Protein AF-A0AA39F296-F1 (afdb_monomer_lite)

Radius of gyration: 14.83 Å; chains: 1; bounding box: 34×23×43 Å

InterPro domains:
  IPR028082 Periplasmic binding protein-like I [SSF53822] (21-90)

Sequence (104 aa):
MFVILSACTCGGRTTECNNKKIKLSLLTNIHDDPLCGTISNKGIIIYEAAKLIADAHNMKSDDSMKIDIFVMDTCGSIAGTIKAAIKALVSTGLNCIHAPYHLG

Structure (mmCIF, N/CA/C/O backbone):
data_AF-A0AA39F296-F1
#
_entry.id   AF-A0AA39F296-F1
#
loop_
_atom_site.group_PDB
_atom_site.id
_atom_site.type_symbol
_atom_site.label_atom_id
_atom_site.label_alt_id
_atom_site.label_comp_id
_atom_site.label_asym_id
_atom_site.label_entity_id
_atom_site.label_seq_id
_atom_site.pdbx_PDB_ins_code
_atom_site.Cartn_x
_atom_site.Cartn_y
_atom_site.Cartn_z
_atom_site.occupancy
_atom_site.B_iso_or_equiv
_atom_site.auth_seq_id
_atom_site.auth_comp_id
_atom_site.auth_asym_id
_atom_site.auth_atom_id
_atom_site.pdbx_PDB_model_num
ATOM 1 N N . MET A 1 1 ? -10.013 -5.526 4.078 1.00 52.50 1 MET A N 1
ATOM 2 C CA . MET A 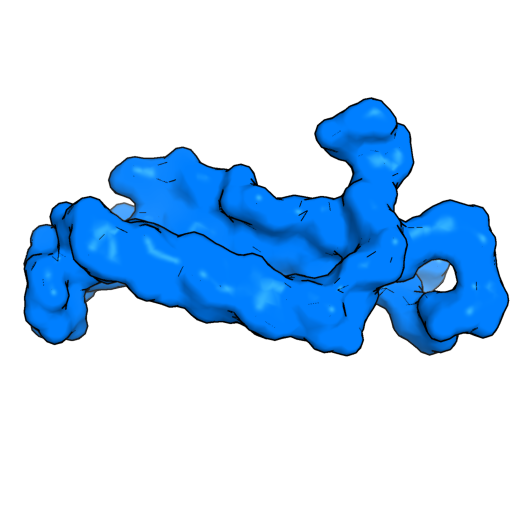1 1 ? -10.366 -5.558 2.639 1.00 52.50 1 MET A CA 1
ATOM 3 C C . MET A 1 1 ? -9.086 -5.306 1.845 1.00 52.50 1 MET A C 1
ATOM 5 O O . MET A 1 1 ? -8.262 -4.559 2.350 1.00 52.50 1 MET A O 1
ATOM 9 N N . PHE A 1 2 ? -8.869 -5.955 0.697 1.00 47.81 2 PHE A N 1
ATOM 10 C CA . PHE A 1 2 ? -7.677 -5.765 -0.152 1.00 47.81 2 PHE A CA 1
ATOM 11 C C . PHE A 1 2 ? -8.149 -5.379 -1.551 1.00 47.81 2 PHE A C 1
ATOM 13 O O . PHE A 1 2 ? -8.975 -6.095 -2.118 1.00 47.81 2 PHE A O 1
ATOM 20 N N . VAL A 1 3 ? -7.674 -4.248 -2.078 1.00 60.97 3 VAL A N 1
ATOM 21 C CA . VAL A 1 3 ? -8.070 -3.749 -3.402 1.00 60.97 3 VAL A CA 1
ATOM 22 C C . VAL A 1 3 ? -6.860 -3.111 -4.083 1.00 60.97 3 VAL A C 1
ATOM 24 O O . VAL A 1 3 ? -6.211 -2.230 -3.518 1.00 60.97 3 VAL A O 1
ATOM 27 N N . ILE A 1 4 ? -6.572 -3.538 -5.313 1.00 55.66 4 ILE A N 1
ATOM 28 C CA . ILE A 1 4 ? -5.643 -2.847 -6.213 1.00 55.66 4 ILE A CA 1
ATOM 29 C C . ILE A 1 4 ? -6.496 -1.908 -7.064 1.00 55.66 4 ILE A C 1
ATOM 31 O O . ILE A 1 4 ? -7.308 -2.366 -7.863 1.00 55.66 4 ILE A O 1
ATOM 35 N N . LEU A 1 5 ? -6.365 -0.601 -6.839 1.00 54.03 5 LEU A N 1
ATOM 36 C CA . LEU A 1 5 ? -7.224 0.409 -7.473 1.00 54.03 5 LEU A CA 1
ATOM 37 C C . LEU A 1 5 ? -6.653 0.961 -8.774 1.00 54.03 5 LEU A C 1
ATOM 39 O O . LEU A 1 5 ? -7.407 1.412 -9.630 1.00 54.03 5 LEU A O 1
ATOM 43 N N . SER A 1 6 ? -5.333 0.926 -8.935 1.00 53.00 6 SER A N 1
ATOM 44 C CA . SER A 1 6 ? -4.691 1.343 -10.171 1.00 53.00 6 SER A CA 1
ATOM 45 C C . SER A 1 6 ? -3.355 0.636 -10.356 1.00 53.00 6 SER A C 1
ATOM 47 O O . SER A 1 6 ? -2.501 0.587 -9.465 1.00 53.00 6 SER A O 1
ATOM 49 N N . ALA A 1 7 ? -3.185 0.091 -11.553 1.00 51.84 7 ALA A N 1
ATOM 50 C CA . ALA A 1 7 ? -1.895 -0.270 -12.100 1.00 51.84 7 ALA A CA 1
ATOM 51 C C . ALA A 1 7 ? -1.641 0.688 -13.256 1.00 51.84 7 ALA A C 1
ATOM 53 O O . ALA A 1 7 ? -2.505 0.857 -14.115 1.00 51.84 7 ALA A O 1
ATOM 54 N N . CYS A 1 8 ? -0.484 1.337 -13.264 1.00 55.06 8 CYS A N 1
ATOM 55 C CA . CYS A 1 8 ? -0.118 2.254 -14.328 1.00 55.06 8 CYS A CA 1
ATOM 56 C C . CYS A 1 8 ? 1.181 1.833 -14.989 1.00 55.06 8 CYS A C 1
ATOM 58 O O . CYS A 1 8 ? 2.174 1.550 -14.311 1.00 55.06 8 CYS A O 1
ATOM 60 N N . THR A 1 9 ? 1.198 1.911 -16.317 1.00 51.62 9 THR A N 1
ATOM 61 C CA . THR A 1 9 ? 2.434 1.880 -17.094 1.00 51.62 9 THR A CA 1
ATOM 62 C C . THR A 1 9 ? 2.582 3.178 -17.856 1.00 51.62 9 THR A C 1
ATOM 64 O O . THR A 1 9 ? 1.626 3.729 -18.393 1.00 51.62 9 THR A O 1
ATOM 67 N N . CYS A 1 10 ? 3.811 3.633 -17.983 1.00 47.06 10 CYS A N 1
ATOM 68 C CA . CYS A 1 10 ? 4.150 4.595 -19.008 1.00 47.06 10 CYS A CA 1
ATOM 69 C C . CYS A 1 10 ? 4.030 3.832 -20.352 1.00 47.06 10 CYS A C 1
ATOM 71 O O . CYS A 1 10 ? 4.700 2.815 -20.519 1.00 47.06 10 CYS A O 1
ATOM 73 N N . GLY A 1 11 ? 3.035 4.178 -21.183 1.00 42.09 11 GLY A N 1
ATOM 74 C CA . GLY A 1 11 ? 2.504 3.337 -22.273 1.00 42.09 11 GLY A CA 1
ATOM 75 C C . GLY A 1 11 ? 3.548 2.781 -23.254 1.00 42.09 11 GLY A C 1
ATOM 76 O O . GLY A 1 11 ? 4.673 3.260 -23.319 1.00 42.09 11 GLY A O 1
ATOM 77 N N . GLY A 1 12 ? 3.168 1.780 -24.058 1.00 42.25 12 GLY A N 1
ATOM 78 C CA . GLY A 1 12 ? 4.066 0.974 -24.912 1.00 42.25 12 GLY A CA 1
ATOM 79 C C . GLY A 1 12 ? 4.895 1.697 -25.993 1.00 42.25 12 GLY A C 1
ATOM 80 O O . GLY A 1 12 ? 5.557 1.029 -26.782 1.00 42.25 12 GLY A O 1
ATOM 81 N N . ARG A 1 13 ? 4.900 3.036 -26.051 1.00 42.91 13 ARG A N 1
ATOM 82 C CA . ARG A 1 13 ? 5.820 3.830 -26.880 1.00 42.91 13 ARG A CA 1
ATOM 83 C C . ARG A 1 13 ? 7.026 4.259 -26.041 1.00 42.91 13 ARG A C 1
ATOM 85 O O . ARG A 1 13 ? 7.005 5.241 -25.307 1.00 42.91 13 ARG A O 1
ATOM 92 N N . THR A 1 14 ? 8.083 3.471 -26.168 1.00 48.44 14 THR A N 1
ATOM 93 C CA . THR A 1 14 ? 9.292 3.396 -25.334 1.00 48.44 14 THR A CA 1
ATOM 94 C C . THR A 1 14 ? 10.282 4.569 -25.442 1.00 48.44 14 THR A C 1
ATOM 96 O O . THR A 1 14 ? 11.473 4.367 -25.228 1.00 48.44 14 THR A O 1
ATOM 99 N N . THR A 1 15 ? 9.845 5.793 -25.751 1.00 46.88 15 THR A N 1
ATOM 100 C CA . THR A 1 15 ? 10.746 6.965 -25.860 1.00 46.88 15 THR A CA 1
ATOM 101 C C . THR A 1 15 ? 10.408 8.129 -24.931 1.00 46.88 15 THR A C 1
ATOM 103 O O . THR A 1 15 ? 11.313 8.874 -24.572 1.00 46.88 15 THR A O 1
ATOM 106 N N . GLU A 1 16 ? 9.167 8.267 -24.455 1.00 46.22 16 GLU A N 1
ATOM 107 C CA . GLU A 1 16 ? 8.804 9.327 -23.486 1.00 46.22 16 GLU A CA 1
ATOM 108 C C . GLU A 1 16 ? 8.939 8.880 -22.022 1.00 46.22 16 GLU A C 1
ATOM 110 O O . GLU A 1 16 ? 8.888 9.676 -21.087 1.00 46.22 16 GLU A O 1
ATOM 115 N N . CYS A 1 17 ? 9.179 7.588 -21.814 1.00 50.81 17 CYS A N 1
ATOM 116 C CA . CYS A 1 17 ? 9.279 6.960 -20.509 1.00 50.81 17 CYS A CA 1
ATOM 117 C C . CYS A 1 17 ? 10.733 6.594 -20.235 1.00 50.81 17 CYS A C 1
ATOM 119 O O . CYS A 1 17 ? 11.121 5.431 -20.304 1.00 50.81 17 CYS A O 1
ATOM 121 N N . ASN A 1 18 ? 11.541 7.595 -19.888 1.00 46.19 18 ASN A N 1
ATOM 122 C CA . ASN A 1 18 ? 12.967 7.434 -19.574 1.00 46.19 18 ASN A CA 1
ATOM 123 C C . ASN A 1 18 ? 13.228 6.556 -18.318 1.00 46.19 18 ASN A C 1
ATOM 125 O O . ASN A 1 18 ? 14.359 6.388 -17.881 1.00 46.19 18 ASN A O 1
ATOM 129 N N . ASN A 1 19 ? 12.172 5.995 -17.714 1.00 54.09 19 ASN A N 1
ATOM 130 C CA . ASN A 1 19 ? 12.210 5.092 -16.574 1.00 54.09 19 ASN A CA 1
ATOM 131 C C . ASN A 1 19 ? 11.251 3.917 -16.816 1.00 54.09 19 ASN A C 1
ATOM 133 O O . ASN A 1 19 ? 10.034 4.081 -16.740 1.00 54.09 19 ASN A O 1
ATOM 137 N N . LYS A 1 20 ? 11.802 2.719 -17.050 1.00 62.41 20 LYS A N 1
ATOM 138 C CA . LYS A 1 20 ? 11.095 1.426 -17.116 1.00 62.41 20 LYS A CA 1
ATOM 139 C C . LYS A 1 20 ? 10.485 1.057 -15.744 1.00 62.41 20 LYS A C 1
ATOM 141 O O . LYS A 1 20 ? 10.897 0.074 -15.141 1.00 62.41 20 LYS A O 1
ATOM 146 N N . LYS A 1 21 ? 9.577 1.866 -15.186 1.00 68.75 21 LYS A N 1
ATOM 147 C CA . LYS A 1 21 ? 8.996 1.681 -13.843 1.00 68.75 21 LYS A CA 1
ATOM 148 C C . LYS A 1 21 ? 7.469 1.574 -13.914 1.00 68.75 21 LYS A C 1
ATOM 150 O O . LYS A 1 21 ? 6.805 2.496 -14.378 1.00 68.75 21 LYS A O 1
ATOM 155 N N . ILE A 1 22 ? 6.924 0.460 -13.440 1.00 73.31 22 ILE A N 1
ATOM 156 C CA . ILE A 1 22 ? 5.499 0.230 -13.186 1.00 73.31 22 ILE A CA 1
ATOM 157 C C . ILE A 1 22 ? 5.195 0.757 -11.790 1.00 73.31 22 ILE A C 1
ATOM 159 O O . ILE A 1 22 ? 5.857 0.360 -10.835 1.00 73.31 22 ILE A O 1
ATOM 163 N N . LYS A 1 23 ? 4.184 1.616 -11.661 1.00 74.44 23 LYS A N 1
ATOM 164 C CA . LYS A 1 23 ? 3.692 2.064 -10.355 1.00 74.44 23 LYS A CA 1
ATOM 165 C C . LYS A 1 23 ? 2.397 1.327 -10.026 1.00 74.44 23 LYS A C 1
ATOM 167 O O . LYS A 1 23 ? 1.437 1.395 -10.797 1.00 74.44 23 LYS A O 1
ATOM 172 N N . LEU A 1 24 ? 2.375 0.636 -8.891 1.00 76.31 24 LEU A N 1
ATOM 173 C CA . LEU A 1 24 ? 1.207 -0.063 -8.358 1.00 76.31 24 LEU A CA 1
ATOM 174 C C . LEU A 1 24 ? 0.743 0.642 -7.087 1.00 76.31 24 LEU A C 1
ATOM 176 O O . LEU A 1 24 ? 1.544 0.866 -6.183 1.00 76.31 24 LEU A O 1
ATOM 180 N N . SER A 1 25 ? -0.543 0.975 -7.000 1.00 81.25 25 SER A N 1
ATOM 181 C CA . SER A 1 25 ? -1.130 1.488 -5.758 1.00 81.25 25 SER A CA 1
ATOM 182 C C . SER A 1 25 ? -1.913 0.384 -5.056 1.00 81.25 25 SER A C 1
ATOM 184 O O . SER A 1 25 ? -2.913 -0.112 -5.579 1.00 81.25 25 SER A O 1
ATOM 186 N N . LEU A 1 26 ? -1.456 0.009 -3.865 1.00 83.88 26 LEU A N 1
ATOM 187 C CA . LEU A 1 26 ? -2.056 -1.024 -3.032 1.00 83.88 26 LEU A CA 1
ATOM 188 C C . LEU A 1 26 ? -2.810 -0.388 -1.863 1.00 83.88 26 LEU A C 1
ATOM 190 O O . LEU A 1 26 ? -2.216 0.337 -1.072 1.00 83.88 26 LEU A O 1
ATOM 194 N N . LEU A 1 27 ? -4.095 -0.701 -1.708 1.00 87.50 27 LEU A N 1
ATOM 195 C CA . LEU A 1 27 ? -4.859 -0.320 -0.524 1.00 87.50 27 LEU A CA 1
ATOM 196 C C . LEU A 1 27 ? -4.959 -1.495 0.449 1.00 87.50 27 LEU A C 1
ATOM 198 O O . LEU A 1 27 ? -5.381 -2.593 0.073 1.00 87.50 27 LEU A O 1
ATOM 202 N N . THR A 1 28 ? -4.604 -1.250 1.708 1.00 89.62 28 THR A N 1
ATOM 203 C CA . THR A 1 28 ? -4.702 -2.230 2.796 1.00 89.62 28 THR A CA 1
ATOM 204 C C . THR A 1 28 ? -5.067 -1.542 4.111 1.00 89.62 28 THR A C 1
ATOM 206 O O . THR A 1 28 ? -4.751 -0.373 4.309 1.00 89.62 28 THR A O 1
ATOM 209 N N . ASN A 1 29 ? -5.710 -2.267 5.028 1.00 89.31 29 ASN A N 1
ATOM 210 C CA . ASN A 1 29 ? -5.939 -1.785 6.393 1.00 89.31 29 ASN A CA 1
ATOM 211 C C . ASN A 1 29 ? -4.644 -1.961 7.185 1.00 89.31 29 ASN A C 1
ATOM 213 O O . ASN A 1 29 ? -4.444 -3.034 7.742 1.00 89.31 29 ASN A O 1
ATOM 217 N N . ILE A 1 30 ? -3.769 -0.956 7.232 1.00 90.62 30 ILE A N 1
ATOM 218 C CA . ILE A 1 30 ? -2.637 -0.957 8.173 1.00 90.62 30 ILE A CA 1
ATOM 219 C C . ILE A 1 30 ? -3.159 -0.710 9.586 1.00 90.62 30 ILE A C 1
ATOM 221 O O . ILE A 1 30 ? -2.629 -1.294 10.525 1.00 90.62 30 ILE A O 1
ATOM 225 N N . HIS A 1 31 ? -4.231 0.074 9.719 1.00 92.75 31 HIS A N 1
ATOM 226 C CA . HIS A 1 31 ? -4.958 0.247 10.971 1.00 92.75 31 HIS A CA 1
ATOM 227 C C . HIS A 1 31 ? -6.389 -0.306 10.885 1.00 92.75 31 HIS A C 1
ATOM 229 O O . HIS A 1 31 ? -7.013 -0.281 9.818 1.00 92.75 31 HIS A O 1
ATOM 235 N N . ASP A 1 32 ? -6.902 -0.802 12.013 1.00 87.69 32 ASP A N 1
ATOM 236 C CA . ASP A 1 32 ? -8.224 -1.441 12.122 1.00 87.69 32 ASP A CA 1
ATOM 237 C C . ASP A 1 32 ? -9.321 -0.508 12.675 1.00 87.69 32 ASP A C 1
ATOM 239 O O . ASP A 1 32 ? -10.474 -0.921 12.805 1.00 87.69 32 ASP A O 1
ATOM 243 N N . ASP A 1 33 ? -9.011 0.767 12.929 1.00 85.50 33 ASP A N 1
ATOM 244 C CA . ASP A 1 33 ? -9.966 1.772 13.402 1.00 85.50 33 ASP A CA 1
ATOM 245 C C . ASP A 1 33 ? -10.035 3.021 12.498 1.00 85.50 33 ASP A C 1
ATOM 247 O O . ASP A 1 33 ? -9.034 3.401 11.885 1.00 85.50 33 ASP A O 1
ATOM 251 N N . PRO A 1 34 ? -11.180 3.735 12.471 1.00 83.00 34 PRO A N 1
ATOM 252 C CA . PRO A 1 34 ? -11.382 4.913 11.621 1.00 83.00 34 PRO A CA 1
ATOM 253 C C . PRO A 1 34 ? -10.470 6.111 11.923 1.00 83.00 34 PRO A C 1
ATOM 255 O O . PRO A 1 34 ? -10.395 7.026 11.102 1.00 83.00 34 PRO A O 1
ATOM 258 N N . LEU A 1 35 ? -9.820 6.138 13.091 1.00 86.38 35 LEU A N 1
ATOM 259 C CA . LEU A 1 35 ? -8.875 7.182 13.495 1.00 86.38 35 LEU A CA 1
ATOM 260 C C . LEU A 1 35 ? -7.417 6.787 13.206 1.00 86.38 35 LEU A C 1
ATOM 262 O O . LEU A 1 35 ? -6.516 7.586 13.460 1.00 86.38 35 LEU A O 1
ATOM 266 N N . CYS A 1 36 ? -7.191 5.600 12.635 1.00 85.88 36 CYS A N 1
ATOM 267 C CA . CYS A 1 36 ? -5.880 5.039 12.331 1.00 85.88 36 CYS A CA 1
ATOM 268 C C . CYS A 1 36 ? -4.955 4.921 13.566 1.00 85.88 36 CYS A C 1
ATOM 270 O O . CYS A 1 36 ? -3.761 5.194 13.468 1.00 85.88 36 CYS A O 1
ATOM 272 N N . GLY A 1 37 ? -5.488 4.581 14.744 1.00 88.00 37 GLY A N 1
ATOM 273 C CA . GLY A 1 37 ? -4.719 4.483 15.995 1.00 88.00 37 GLY A CA 1
ATOM 274 C C . GLY A 1 37 ? -4.270 3.067 16.382 1.00 88.00 37 GLY A C 1
ATOM 275 O O . GLY A 1 37 ? -3.289 2.895 17.101 1.00 88.00 37 GLY A O 1
ATOM 276 N N . THR A 1 38 ? -4.978 2.044 15.917 1.00 91.19 38 THR A N 1
ATOM 277 C CA . THR A 1 38 ? -4.796 0.630 16.252 1.00 91.19 38 THR A CA 1
ATOM 278 C C . THR A 1 38 ? -4.232 -0.115 15.059 1.00 91.19 38 THR A C 1
ATOM 280 O O . THR A 1 38 ? -4.851 -0.211 14.004 1.00 91.19 38 THR A O 1
ATOM 283 N N . ILE A 1 39 ? -3.020 -0.627 15.222 1.00 91.56 39 ILE A N 1
ATOM 284 C CA . ILE A 1 39 ? -2.296 -1.310 14.157 1.00 91.56 39 ILE A CA 1
ATOM 285 C C . ILE A 1 39 ? -2.901 -2.695 13.895 1.00 91.56 39 ILE A C 1
ATOM 287 O O . ILE A 1 39 ? -3.117 -3.484 14.815 1.00 91.56 39 ILE A O 1
ATOM 291 N N . SER A 1 40 ? -3.085 -3.015 12.616 1.00 90.62 40 SER A N 1
ATOM 292 C CA . SER A 1 40 ? -3.480 -4.328 12.126 1.00 90.62 40 SER A CA 1
ATOM 293 C C . SER A 1 40 ? -2.256 -5.169 11.776 1.00 90.62 40 SER A C 1
ATOM 295 O O . SER A 1 40 ? -1.555 -4.906 10.793 1.00 90.62 40 SER A O 1
ATOM 297 N N . ASN A 1 41 ? -2.033 -6.261 12.513 1.00 91.81 41 ASN A N 1
ATOM 298 C CA . ASN A 1 41 ? -0.962 -7.217 12.200 1.00 91.81 41 ASN A CA 1
ATOM 299 C C . ASN A 1 41 ? -1.098 -7.778 10.777 1.00 91.81 41 ASN A C 1
ATOM 301 O O . ASN A 1 41 ? -0.114 -7.929 10.057 1.00 91.81 41 ASN A O 1
ATOM 305 N N . LYS A 1 42 ? -2.334 -8.046 10.341 1.00 89.38 42 LYS A N 1
ATOM 306 C CA . LYS A 1 42 ? -2.614 -8.536 8.988 1.00 89.38 42 LYS A CA 1
ATOM 307 C C . LYS A 1 42 ? -2.280 -7.480 7.933 1.00 89.38 42 LYS A C 1
ATOM 309 O O . LYS A 1 42 ? -1.701 -7.814 6.902 1.00 89.38 42 LYS A O 1
ATOM 314 N N . GLY A 1 43 ? -2.632 -6.226 8.201 1.00 87.19 43 GLY A N 1
ATOM 315 C CA . GLY A 1 43 ? -2.301 -5.079 7.363 1.00 87.19 43 GLY A CA 1
ATOM 316 C C . GLY A 1 43 ? -0.816 -4.915 7.116 1.00 87.19 43 GLY A C 1
ATOM 317 O O . GLY A 1 43 ? -0.386 -4.815 5.967 1.00 87.19 43 GLY A O 1
ATOM 318 N N . ILE A 1 44 ? -0.045 -4.943 8.204 1.00 91.12 44 ILE A N 1
ATOM 319 C CA . ILE A 1 44 ? 1.415 -4.840 8.166 1.00 91.12 44 ILE A CA 1
ATOM 320 C C . ILE A 1 44 ? 2.022 -6.004 7.393 1.00 91.12 44 ILE A C 1
ATOM 322 O O . ILE A 1 44 ? 2.862 -5.776 6.530 1.00 91.12 44 ILE A O 1
ATOM 326 N N . ILE A 1 45 ? 1.578 -7.240 7.637 1.00 93.25 45 ILE A N 1
ATOM 327 C CA . ILE A 1 45 ? 2.098 -8.402 6.902 1.00 93.25 45 ILE A CA 1
ATOM 328 C C . ILE A 1 45 ? 1.875 -8.235 5.395 1.00 93.25 45 ILE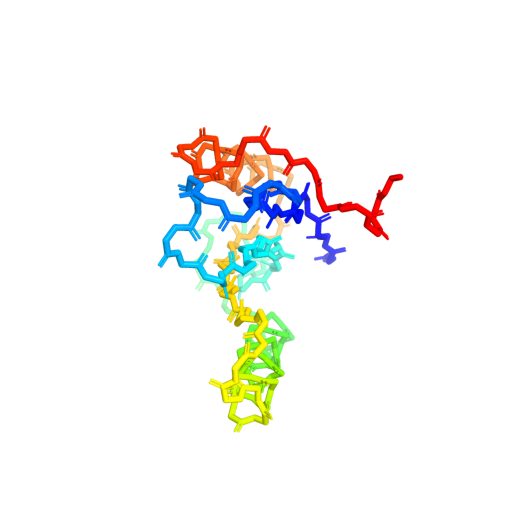 A C 1
ATOM 330 O O . ILE A 1 45 ? 2.772 -8.525 4.611 1.00 93.25 45 ILE A O 1
ATOM 334 N N . ILE A 1 46 ? 0.708 -7.736 4.976 1.00 90.31 46 ILE A N 1
ATOM 335 C CA . ILE A 1 46 ? 0.418 -7.472 3.559 1.00 90.31 46 ILE A CA 1
ATOM 336 C C . ILE A 1 46 ? 1.316 -6.355 3.009 1.00 90.31 46 ILE A C 1
ATOM 338 O O . ILE A 1 46 ? 1.823 -6.483 1.896 1.00 90.31 46 ILE A O 1
ATOM 342 N N . TYR A 1 47 ? 1.520 -5.279 3.774 1.00 90.00 47 TYR A N 1
ATOM 343 C CA . TYR A 1 47 ? 2.422 -4.183 3.414 1.00 90.00 47 TYR A CA 1
ATOM 344 C C . TYR A 1 47 ? 3.859 -4.683 3.189 1.00 90.00 47 TYR A C 1
ATOM 346 O O . TYR A 1 47 ? 4.438 -4.436 2.129 1.00 90.00 47 TYR A O 1
ATOM 354 N N . GLU A 1 48 ? 4.399 -5.449 4.137 1.00 92.62 48 GLU A N 1
ATOM 355 C CA . GLU A 1 48 ? 5.755 -5.999 4.053 1.00 92.62 48 GLU A CA 1
ATOM 356 C C . GLU A 1 48 ? 5.879 -7.040 2.933 1.00 92.62 48 GLU A C 1
ATOM 358 O O . GLU A 1 48 ? 6.836 -7.014 2.160 1.00 92.62 48 GLU A O 1
ATOM 363 N N . ALA A 1 49 ? 4.887 -7.922 2.777 1.00 92.12 49 ALA A N 1
ATOM 364 C CA . ALA A 1 49 ? 4.879 -8.921 1.712 1.00 92.12 49 ALA A CA 1
ATOM 365 C C . ALA A 1 49 ? 4.856 -8.274 0.320 1.00 92.12 49 ALA A C 1
ATOM 367 O O . ALA A 1 49 ? 5.573 -8.718 -0.576 1.00 92.12 49 ALA A O 1
ATOM 368 N N . ALA A 1 50 ? 4.072 -7.209 0.131 1.00 88.38 50 ALA A N 1
ATOM 369 C CA . ALA A 1 50 ? 4.041 -6.479 -1.132 1.00 88.38 50 ALA A CA 1
ATOM 370 C C . ALA A 1 50 ? 5.418 -5.886 -1.462 1.00 88.38 50 ALA A C 1
ATOM 372 O O . ALA A 1 50 ? 5.905 -6.046 -2.583 1.00 88.38 50 ALA A O 1
ATOM 373 N N . LYS A 1 51 ? 6.074 -5.267 -0.476 1.00 90.12 51 LYS A N 1
ATOM 374 C CA . LYS A 1 51 ? 7.415 -4.702 -0.641 1.00 90.12 51 LYS A CA 1
ATOM 375 C C . LYS A 1 51 ? 8.453 -5.776 -0.974 1.00 90.12 51 LYS A C 1
ATOM 377 O O . LYS A 1 51 ? 9.193 -5.620 -1.939 1.00 90.12 51 LYS A O 1
ATOM 382 N N . LEU A 1 52 ? 8.430 -6.900 -0.257 1.00 92.38 52 LEU A N 1
ATOM 383 C CA . LEU A 1 52 ? 9.305 -8.044 -0.518 1.00 92.38 52 LEU A CA 1
ATOM 384 C C . LEU A 1 52 ? 9.151 -8.569 -1.956 1.00 92.38 52 LEU A C 1
ATOM 386 O O . LEU A 1 52 ? 10.146 -8.849 -2.621 1.00 92.38 52 LEU A O 1
ATOM 390 N N . ILE A 1 53 ? 7.914 -8.686 -2.452 1.00 89.31 53 ILE A N 1
ATOM 391 C CA . ILE A 1 53 ? 7.638 -9.142 -3.823 1.00 89.31 53 ILE A CA 1
ATOM 392 C C . ILE A 1 53 ? 8.181 -8.140 -4.851 1.00 89.31 53 ILE A C 1
ATOM 394 O O . ILE A 1 53 ? 8.786 -8.554 -5.842 1.00 89.31 53 ILE A O 1
ATOM 398 N N . ALA A 1 54 ? 7.996 -6.837 -4.618 1.00 87.88 54 ALA A N 1
ATOM 399 C CA . ALA A 1 54 ? 8.534 -5.797 -5.494 1.00 87.88 54 ALA A CA 1
ATOM 400 C C . ALA A 1 54 ? 10.066 -5.837 -5.544 1.00 87.88 54 ALA A C 1
ATOM 402 O O . ALA A 1 54 ? 10.647 -5.813 -6.629 1.00 87.88 54 ALA A O 1
ATOM 403 N N . ASP A 1 55 ? 10.713 -5.961 -4.387 1.00 89.31 55 ASP A N 1
ATOM 404 C CA . ASP A 1 55 ? 12.169 -6.021 -4.274 1.00 89.31 55 ASP A CA 1
ATOM 405 C C . ASP A 1 55 ? 12.730 -7.286 -4.940 1.00 89.31 55 ASP A C 1
ATOM 407 O O . ASP A 1 55 ? 13.679 -7.203 -5.721 1.00 89.31 55 ASP A O 1
ATOM 411 N N .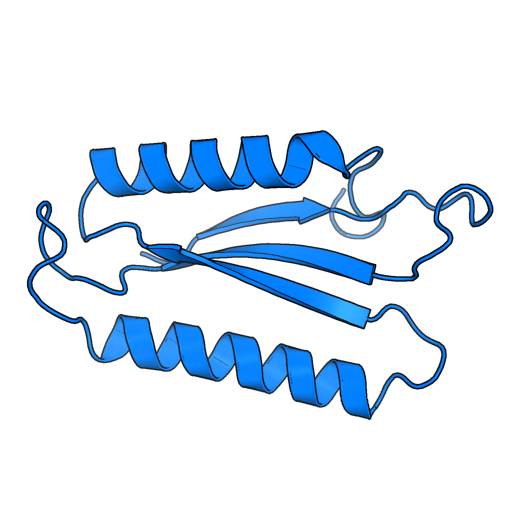 ALA A 1 56 ? 12.095 -8.444 -4.731 1.00 89.44 56 ALA A N 1
ATOM 412 C CA . ALA A 1 56 ? 12.479 -9.698 -5.381 1.00 89.44 56 ALA A CA 1
ATOM 413 C C . ALA A 1 56 ? 12.351 -9.627 -6.913 1.00 89.44 56 ALA A C 1
ATOM 415 O O . ALA A 1 56 ? 13.234 -10.098 -7.636 1.00 89.44 56 ALA A O 1
ATOM 416 N N . HIS A 1 57 ? 11.277 -9.012 -7.424 1.00 85.69 57 HIS A N 1
ATOM 417 C CA . HIS A 1 57 ? 11.105 -8.784 -8.861 1.00 85.69 57 HIS A CA 1
ATOM 418 C C . HIS A 1 57 ? 12.170 -7.833 -9.413 1.00 85.69 57 HIS A C 1
ATOM 420 O O . HIS A 1 57 ? 12.774 -8.119 -10.448 1.00 85.69 57 HIS A O 1
ATOM 426 N N . ASN A 1 58 ? 12.425 -6.727 -8.713 1.00 85.88 58 ASN A N 1
ATOM 427 C CA . ASN A 1 58 ? 13.389 -5.706 -9.117 1.00 85.88 58 ASN A CA 1
ATOM 428 C C . ASN A 1 58 ? 14.829 -6.219 -9.118 1.00 85.88 58 ASN A C 1
ATOM 430 O O . ASN A 1 58 ? 15.597 -5.829 -9.991 1.00 85.88 58 ASN A O 1
ATOM 434 N N . MET A 1 59 ? 15.184 -7.102 -8.182 1.00 85.75 59 MET A N 1
ATOM 435 C CA . MET A 1 59 ? 16.517 -7.704 -8.109 1.00 85.75 59 MET A CA 1
ATOM 436 C C . MET A 1 59 ? 16.771 -8.701 -9.246 1.00 85.75 59 MET A C 1
ATOM 438 O O . MET A 1 59 ? 17.900 -8.858 -9.690 1.00 85.75 59 MET A O 1
ATOM 442 N N . LYS A 1 60 ? 15.722 -9.372 -9.735 1.00 83.06 60 LYS A N 1
ATOM 443 C CA . LYS A 1 60 ? 15.811 -10.306 -10.869 1.00 83.06 60 LYS A CA 1
ATOM 444 C C . LYS A 1 60 ? 15.764 -9.597 -12.233 1.00 83.06 60 LYS A C 1
ATOM 446 O O . LYS A 1 60 ? 16.129 -10.181 -13.249 1.00 83.06 60 LYS A O 1
ATOM 451 N N . SER A 1 61 ? 15.279 -8.360 -12.252 1.00 68.25 61 SER A N 1
ATOM 452 C CA . SER A 1 61 ? 14.953 -7.578 -13.444 1.00 68.25 61 SER A CA 1
ATOM 453 C C . SER A 1 61 ? 16.010 -6.501 -13.714 1.00 68.25 61 SER A C 1
ATOM 455 O O . SER A 1 61 ? 15.736 -5.314 -13.534 1.00 68.25 61 SER A O 1
ATOM 457 N N . ASP A 1 62 ? 17.217 -6.896 -14.138 1.00 62.19 62 ASP A N 1
ATOM 458 C CA . ASP A 1 62 ? 18.317 -5.945 -14.398 1.00 62.19 62 ASP A CA 1
ATOM 459 C C . ASP A 1 62 ? 18.022 -4.979 -15.564 1.00 62.19 62 ASP A C 1
ATOM 461 O O . ASP A 1 62 ? 18.410 -3.813 -15.505 1.00 62.19 62 ASP A O 1
ATOM 465 N N . ASP A 1 63 ? 17.268 -5.418 -16.583 1.00 62.06 63 ASP A N 1
ATOM 466 C CA . ASP A 1 63 ? 16.957 -4.608 -17.778 1.00 62.06 63 ASP A CA 1
ATOM 467 C C . ASP A 1 63 ? 15.455 -4.572 -18.156 1.00 62.06 63 ASP A C 1
ATOM 469 O O . ASP A 1 63 ? 15.044 -3.996 -19.172 1.00 62.06 63 ASP A O 1
ATOM 473 N N . SER A 1 64 ? 14.605 -5.169 -17.316 1.00 64.38 64 SER A N 1
ATOM 474 C CA . SER A 1 64 ? 13.144 -5.212 -17.457 1.00 64.38 64 SER A CA 1
ATOM 475 C C . SER A 1 64 ? 12.434 -4.163 -16.589 1.00 64.38 64 SER A C 1
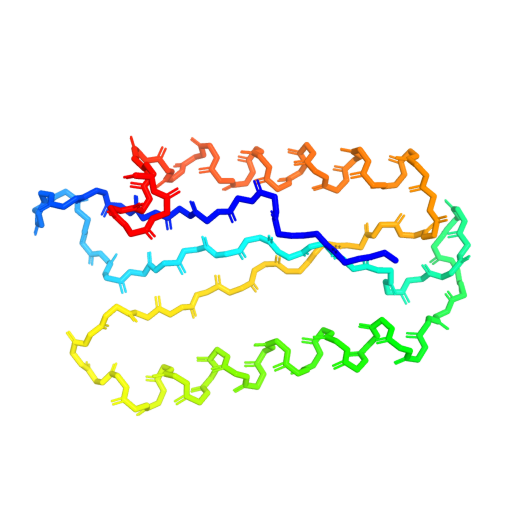ATOM 477 O O . SER A 1 64 ? 13.040 -3.421 -15.818 1.00 64.38 64 SER A O 1
ATOM 479 N N . MET A 1 65 ? 11.116 -4.050 -16.768 1.00 70.12 65 MET A N 1
ATOM 480 C CA . MET A 1 65 ? 10.263 -3.115 -16.032 1.00 70.12 65 MET A CA 1
ATOM 481 C C . MET A 1 65 ? 10.359 -3.351 -14.514 1.00 70.12 65 MET A C 1
ATOM 483 O O . MET A 1 65 ? 9.994 -4.422 -14.024 1.00 70.12 65 MET A O 1
ATOM 487 N N . LYS A 1 66 ? 10.824 -2.339 -13.778 1.00 79.12 66 LYS A N 1
ATOM 488 C CA . LYS A 1 66 ? 10.878 -2.315 -12.312 1.00 79.12 66 LYS A CA 1
ATOM 489 C C . LYS A 1 66 ? 9.502 -2.002 -11.736 1.00 79.12 66 LYS A C 1
ATOM 491 O O . LYS A 1 66 ? 8.767 -1.211 -12.316 1.00 79.12 66 LYS A O 1
ATOM 496 N N . ILE A 1 67 ? 9.157 -2.588 -10.600 1.00 80.56 67 ILE A N 1
ATOM 497 C CA . ILE A 1 67 ? 7.892 -2.369 -9.900 1.00 80.56 67 ILE A CA 1
ATOM 498 C C . ILE A 1 67 ? 8.137 -1.450 -8.704 1.00 80.56 67 ILE A C 1
ATOM 500 O O . ILE A 1 67 ? 9.050 -1.667 -7.913 1.00 80.56 67 ILE A O 1
ATOM 504 N N . ASP A 1 68 ? 7.300 -0.432 -8.575 1.00 80.31 68 ASP A N 1
ATOM 505 C CA . ASP A 1 68 ? 7.257 0.502 -7.458 1.00 80.31 68 ASP A CA 1
ATOM 506 C C . ASP A 1 68 ? 5.858 0.425 -6.832 1.00 80.31 68 ASP A C 1
ATOM 508 O O . ASP A 1 68 ? 4.858 0.685 -7.510 1.00 80.31 68 ASP A O 1
ATOM 512 N N . ILE A 1 69 ? 5.770 -0.004 -5.571 1.00 82.31 69 ILE A N 1
ATOM 513 C CA . ILE A 1 69 ? 4.492 -0.214 -4.879 1.00 82.31 69 ILE A CA 1
ATOM 514 C C . ILE A 1 69 ? 4.271 0.900 -3.861 1.00 82.31 69 ILE A C 1
ATOM 516 O O . ILE A 1 69 ? 4.991 1.018 -2.873 1.00 82.31 69 ILE A O 1
ATOM 520 N N . PHE A 1 70 ? 3.204 1.665 -4.064 1.00 83.69 70 PHE A N 1
ATOM 521 C CA . PHE A 1 70 ? 2.696 2.635 -3.106 1.00 83.69 70 PHE A CA 1
ATOM 522 C C . PHE A 1 70 ? 1.574 2.012 -2.291 1.00 83.69 70 PHE A C 1
ATOM 524 O O . PHE A 1 70 ? 0.484 1.765 -2.807 1.00 83.69 70 PHE A O 1
ATOM 531 N N . VAL A 1 71 ? 1.827 1.783 -1.007 1.00 86.19 71 VAL A N 1
ATOM 532 C CA . VAL A 1 71 ? 0.809 1.264 -0.095 1.00 86.19 71 VAL A CA 1
ATOM 533 C C . VAL A 1 71 ? 0.082 2.418 0.589 1.00 86.19 71 VAL A C 1
ATOM 535 O O . VAL A 1 71 ? 0.702 3.339 1.119 1.00 86.19 71 VAL A O 1
ATOM 538 N N . MET A 1 72 ? -1.245 2.371 0.562 1.00 88.19 72 MET A N 1
ATOM 539 C CA . MET A 1 72 ? -2.137 3.353 1.164 1.00 88.19 72 MET A CA 1
ATOM 540 C C . MET A 1 72 ? -2.985 2.677 2.236 1.00 88.19 72 MET A C 1
ATOM 542 O O . MET A 1 72 ? -3.585 1.627 1.998 1.00 88.19 72 MET A O 1
ATOM 546 N N . ASP A 1 73 ? -3.049 3.306 3.404 1.00 88.75 73 ASP A N 1
ATOM 547 C CA . ASP A 1 73 ? -3.842 2.811 4.519 1.00 88.75 73 ASP A CA 1
ATOM 548 C C . ASP A 1 73 ? -5.311 3.223 4.404 1.00 88.75 73 ASP A C 1
ATOM 550 O O . ASP A 1 73 ? -5.629 4.396 4.191 1.00 88.75 73 ASP A O 1
ATOM 554 N N . THR A 1 74 ? -6.201 2.252 4.566 1.00 89.38 74 THR A N 1
ATOM 555 C CA . THR A 1 74 ? -7.653 2.441 4.555 1.00 89.38 74 THR A CA 1
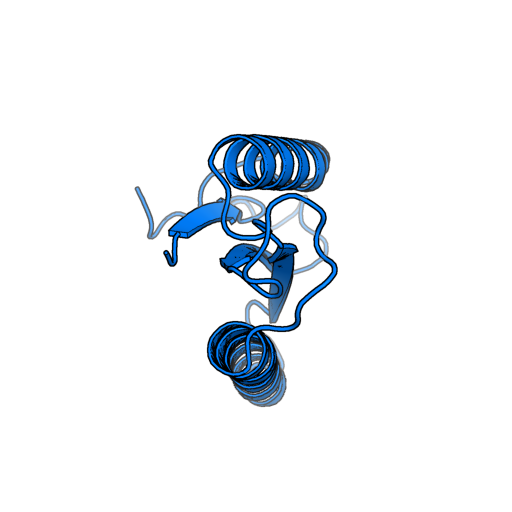ATOM 556 C C . THR A 1 74 ? -8.265 2.609 5.950 1.00 89.38 74 THR A C 1
ATOM 558 O O . THR A 1 74 ? -9.450 2.939 6.041 1.00 89.38 74 THR A O 1
ATOM 561 N N . CYS A 1 75 ? -7.486 2.428 7.024 1.00 89.06 75 CYS A N 1
ATOM 562 C CA . CYS A 1 75 ? -7.887 2.632 8.424 1.00 89.06 75 CYS A CA 1
ATOM 563 C C . CYS A 1 75 ? -9.237 1.991 8.783 1.00 89.06 75 CYS A C 1
ATOM 565 O O . CYS A 1 75 ? -10.123 2.640 9.339 1.00 89.06 75 CYS A O 1
ATOM 567 N N . GLY A 1 76 ? -9.472 0.759 8.328 1.00 85.50 76 GLY A N 1
ATOM 568 C CA . GLY A 1 76 ? -10.676 -0.004 8.668 1.00 85.50 76 GLY A CA 1
ATOM 569 C C . GLY A 1 76 ? -12.015 0.596 8.223 1.00 85.50 76 GLY A C 1
ATOM 570 O O . GLY A 1 76 ? -13.056 0.040 8.563 1.00 85.50 76 GLY A O 1
ATOM 571 N N . SER A 1 77 ? -12.034 1.704 7.473 1.00 86.44 77 SER A N 1
ATOM 572 C CA . SER A 1 77 ? -13.243 2.506 7.260 1.00 86.44 77 SER A CA 1
ATOM 573 C C . SER A 1 77 ? -13.498 2.825 5.788 1.00 86.44 77 SER A C 1
ATOM 575 O O . SER A 1 77 ? -12.585 2.910 4.963 1.00 86.44 77 SER A O 1
ATOM 577 N N . ILE A 1 78 ? -14.771 3.042 5.443 1.00 85.88 78 ILE A N 1
ATOM 578 C CA . ILE A 1 78 ? -15.182 3.420 4.081 1.00 85.88 78 ILE A CA 1
ATOM 579 C C . ILE A 1 78 ? -14.604 4.794 3.715 1.00 85.88 78 ILE A C 1
ATOM 581 O O . ILE A 1 78 ? -14.053 4.963 2.630 1.00 85.88 78 ILE A O 1
ATOM 585 N N . ALA A 1 79 ? -14.662 5.760 4.639 1.00 85.94 79 ALA A N 1
ATOM 586 C CA . ALA A 1 79 ? -14.088 7.090 4.437 1.00 85.94 79 ALA A CA 1
ATOM 587 C C . ALA A 1 79 ? -12.562 7.034 4.244 1.00 85.94 79 ALA A C 1
ATOM 589 O O . ALA A 1 79 ? -12.035 7.674 3.332 1.00 85.94 79 ALA A O 1
ATOM 590 N N . GLY A 1 80 ? -11.859 6.222 5.045 1.00 83.75 80 GLY A N 1
ATOM 591 C CA . GLY A 1 80 ? -10.426 5.972 4.881 1.00 83.75 80 GLY A CA 1
ATOM 592 C C . GLY A 1 80 ? -10.103 5.310 3.541 1.00 83.75 80 GLY A C 1
ATOM 593 O O . GLY A 1 80 ? -9.182 5.739 2.852 1.00 83.75 80 GLY A O 1
ATOM 594 N N . THR A 1 81 ? -10.929 4.357 3.103 1.00 85.56 81 THR A N 1
ATOM 595 C CA . THR A 1 81 ? -10.803 3.707 1.788 1.00 85.56 81 THR A CA 1
ATOM 596 C C . THR A 1 81 ? -10.953 4.698 0.635 1.00 85.56 81 THR A C 1
ATOM 598 O O . THR A 1 81 ? -10.114 4.723 -0.262 1.00 85.56 81 THR A O 1
ATOM 601 N N . ILE A 1 82 ? -11.976 5.557 0.664 1.00 85.44 82 ILE A N 1
ATOM 602 C CA . ILE A 1 82 ? -12.194 6.579 -0.373 1.00 85.44 82 ILE A CA 1
ATOM 603 C C . ILE A 1 82 ? -11.035 7.583 -0.388 1.00 85.44 82 ILE A C 1
ATOM 605 O O . ILE A 1 82 ? -10.508 7.904 -1.452 1.00 85.44 82 ILE A O 1
ATOM 609 N N . LYS A 1 83 ? -10.582 8.041 0.786 1.00 84.06 83 LYS A N 1
ATOM 610 C CA . LYS A 1 83 ? -9.432 8.949 0.909 1.00 84.06 83 LYS A CA 1
ATOM 611 C C . LYS A 1 83 ? -8.155 8.323 0.340 1.00 84.06 83 LYS A C 1
ATOM 613 O O . LYS A 1 83 ? -7.432 8.984 -0.404 1.00 84.06 83 LYS A O 1
ATOM 618 N N . ALA A 1 84 ? -7.895 7.057 0.657 1.00 84.56 84 ALA A N 1
ATOM 61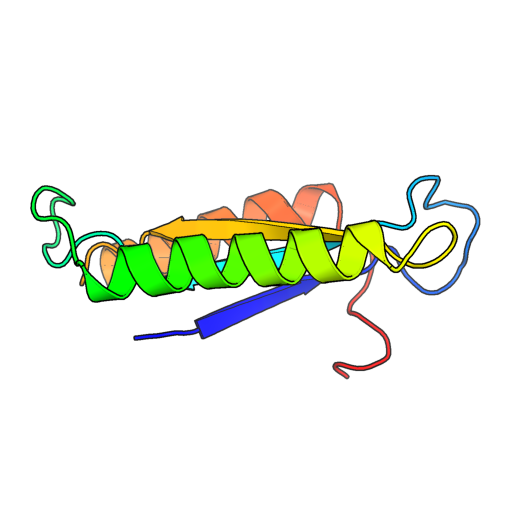9 C CA . ALA A 1 84 ? -6.767 6.296 0.133 1.00 84.56 84 ALA A CA 1
ATOM 620 C C . ALA A 1 84 ? -6.860 6.104 -1.388 1.00 84.56 84 ALA A C 1
ATOM 622 O O . ALA A 1 84 ? -5.859 6.274 -2.082 1.00 84.56 84 ALA A O 1
ATOM 623 N N . ALA A 1 85 ? -8.056 5.832 -1.917 1.00 81.19 85 ALA A N 1
ATOM 624 C CA . ALA A 1 85 ? -8.298 5.685 -3.349 1.00 81.19 85 ALA A CA 1
ATOM 625 C C . ALA A 1 85 ? -8.061 6.998 -4.108 1.00 81.19 85 ALA A C 1
ATOM 627 O O . ALA A 1 85 ? -7.337 7.007 -5.099 1.00 81.19 85 ALA A O 1
ATOM 628 N N . ILE A 1 86 ? -8.596 8.121 -3.616 1.00 80.38 86 ILE A N 1
ATOM 629 C CA . ILE A 1 86 ? -8.358 9.450 -4.202 1.00 80.38 86 ILE A CA 1
ATOM 630 C C . ILE A 1 86 ? -6.867 9.787 -4.150 1.00 80.38 86 ILE A C 1
ATOM 632 O O . ILE A 1 86 ? -6.302 10.244 -5.141 1.00 80.38 86 ILE A O 1
ATOM 636 N N . LYS A 1 87 ? -6.202 9.523 -3.020 1.00 79.38 87 LYS A N 1
ATOM 637 C CA . LYS A 1 87 ? -4.759 9.746 -2.887 1.00 79.38 87 LYS A CA 1
ATOM 638 C C . LYS A 1 87 ? -3.967 8.893 -3.878 1.00 79.38 87 LYS A C 1
ATOM 640 O O . LYS A 1 87 ? -3.032 9.412 -4.484 1.00 79.38 87 LYS A O 1
ATOM 645 N N . ALA A 1 88 ? -4.346 7.630 -4.074 1.00 78.31 88 ALA A N 1
ATOM 646 C CA . ALA A 1 88 ? -3.757 6.765 -5.092 1.00 78.31 88 ALA A CA 1
ATOM 647 C C . ALA A 1 88 ? -3.952 7.363 -6.493 1.00 78.31 88 ALA A C 1
ATOM 649 O O . ALA A 1 88 ? -2.961 7.603 -7.174 1.00 78.31 88 ALA A O 1
ATOM 650 N N . LEU A 1 89 ? -5.191 7.715 -6.859 1.00 71.69 89 LEU A N 1
ATOM 651 C CA . LEU A 1 89 ? -5.563 8.318 -8.145 1.00 71.69 89 LEU A CA 1
ATOM 652 C C . LEU A 1 89 ? -4.782 9.605 -8.447 1.00 71.69 89 LEU A C 1
ATOM 654 O O . LEU A 1 89 ? -4.231 9.743 -9.538 1.00 71.69 89 LEU A O 1
ATOM 658 N N . VAL A 1 90 ? -4.670 10.520 -7.480 1.00 72.06 90 VAL A N 1
ATOM 659 C CA . VAL A 1 90 ? -3.909 11.776 -7.623 1.00 72.06 90 VAL A CA 1
ATOM 660 C C . VAL A 1 90 ? -2.405 11.510 -7.732 1.00 72.06 90 VAL A C 1
ATOM 662 O O . VAL A 1 90 ? -1.732 12.111 -8.568 1.00 72.06 90 VAL A O 1
ATOM 665 N N . SER A 1 91 ? -1.874 10.574 -6.940 1.00 65.31 91 SER A N 1
ATOM 666 C CA . SER A 1 91 ? -0.451 10.201 -7.002 1.00 65.31 91 SER A CA 1
ATOM 667 C C . SER A 1 91 ? -0.091 9.549 -8.342 1.00 65.31 91 SER A C 1
ATOM 669 O O . SER A 1 91 ? 1.026 9.713 -8.839 1.00 65.31 91 SER A O 1
ATOM 671 N N . THR A 1 92 ? -1.045 8.837 -8.950 1.00 60.31 92 THR A N 1
ATOM 672 C CA . THR A 1 92 ? -0.907 8.213 -10.270 1.00 60.31 92 THR A CA 1
ATOM 673 C C . THR A 1 92 ? -1.142 9.195 -11.420 1.00 60.31 92 THR A C 1
ATOM 675 O O . THR A 1 92 ? -0.401 9.170 -12.399 1.00 60.31 92 THR A O 1
ATOM 678 N N . GLY A 1 93 ? -2.092 10.125 -11.295 1.00 51.31 93 GLY A N 1
ATOM 679 C CA . GLY A 1 93 ? -2.471 11.074 -12.349 1.00 51.31 93 GLY A CA 1
ATOM 680 C C . GLY A 1 93 ? -1.349 12.014 -12.806 1.00 51.31 93 GLY A C 1
ATOM 681 O O . GLY A 1 93 ? -1.395 12.507 -13.925 1.00 51.31 93 GLY A O 1
ATOM 682 N N . LEU A 1 94 ? -0.301 12.205 -11.997 1.00 49.12 94 LEU A N 1
ATOM 683 C CA . LEU A 1 94 ? 0.889 12.976 -12.383 1.00 49.12 94 LEU A CA 1
ATOM 684 C C . LEU A 1 94 ? 1.881 12.205 -13.279 1.00 49.12 94 LEU A C 1
ATOM 686 O O . LEU A 1 94 ? 2.794 12.821 -13.814 1.00 49.12 94 LEU A O 1
ATOM 690 N N . ASN A 1 95 ? 1.759 10.878 -13.432 1.00 48.16 95 ASN A N 1
ATOM 691 C CA . ASN A 1 95 ? 2.720 10.057 -14.195 1.00 48.16 95 ASN A CA 1
ATOM 692 C C . ASN A 1 95 ? 2.089 8.932 -15.048 1.00 48.16 95 ASN A C 1
ATOM 694 O O . ASN A 1 95 ? 2.819 8.180 -15.694 1.00 48.16 95 ASN A O 1
ATOM 698 N N . CYS A 1 96 ? 0.765 8.760 -15.041 1.00 53.09 96 CYS A N 1
ATOM 699 C CA . CYS A 1 96 ? 0.085 7.690 -15.773 1.00 53.09 96 CYS A CA 1
ATOM 700 C C . CYS A 1 96 ? -0.509 8.211 -17.079 1.00 53.09 96 CYS A C 1
ATOM 702 O O . CYS A 1 96 ? -1.630 8.707 -17.096 1.00 53.09 96 CYS A O 1
ATOM 704 N N . ILE A 1 97 ? 0.239 8.080 -18.176 1.00 50.38 97 ILE A N 1
ATOM 705 C CA . ILE A 1 97 ? -0.255 8.454 -19.509 1.00 50.38 97 ILE A CA 1
ATOM 706 C C . ILE A 1 97 ? -1.142 7.333 -20.095 1.00 50.38 97 ILE A C 1
ATOM 708 O O . ILE A 1 97 ? -2.025 7.631 -20.888 1.00 50.38 97 ILE A O 1
ATOM 712 N N . HIS A 1 98 ? -0.959 6.058 -19.703 1.00 49.44 98 HIS A N 1
ATOM 713 C CA . HIS A 1 98 ? -1.738 4.918 -20.224 1.00 49.44 98 HIS A CA 1
ATOM 714 C C . HIS A 1 98 ? -1.960 3.791 -19.192 1.00 49.44 98 HIS A C 1
ATOM 716 O O . HIS A 1 98 ? -1.175 3.600 -18.260 1.00 49.44 98 HIS A O 1
ATOM 722 N N . ALA A 1 99 ? -3.022 3.004 -19.391 1.00 51.03 99 ALA A N 1
ATOM 723 C CA . ALA A 1 99 ? -3.225 1.744 -18.677 1.00 51.03 99 ALA A CA 1
ATOM 724 C C . ALA A 1 99 ? -2.208 0.670 -19.149 1.00 51.03 99 ALA A C 1
ATOM 726 O O . ALA A 1 99 ? -1.822 0.677 -20.321 1.00 51.03 99 ALA A O 1
ATOM 727 N N . PRO A 1 100 ? -1.759 -0.248 -18.270 1.00 50.47 100 PRO A N 1
ATOM 728 C CA . PRO A 1 100 ? -0.921 -1.392 -18.628 1.00 50.47 100 PRO A CA 1
ATOM 729 C C . PRO A 1 100 ? -1.586 -2.241 -19.707 1.00 50.47 100 PRO A C 1
ATOM 731 O O . PRO A 1 100 ? -2.706 -2.699 -19.513 1.00 50.47 100 PRO A O 1
ATOM 734 N N . TYR A 1 101 ? -0.862 -2.521 -20.794 1.00 45.41 101 TYR A N 1
ATOM 735 C CA . TYR A 1 101 ? -1.345 -3.287 -21.958 1.00 45.41 101 TYR A CA 1
ATOM 736 C C . TYR A 1 101 ? -1.827 -4.718 -21.627 1.00 45.41 101 TYR A C 1
ATOM 738 O O . TYR A 1 101 ? -2.391 -5.402 -22.467 1.00 45.41 101 TYR A O 1
ATOM 746 N N . HIS A 1 102 ? -1.580 -5.197 -20.405 1.00 43.69 102 HIS A N 1
ATOM 747 C CA . HIS A 1 102 ? -1.963 -6.533 -19.939 1.00 43.69 102 HIS A CA 1
ATOM 748 C C . HIS A 1 102 ? -3.071 -6.521 -18.873 1.00 43.69 102 HIS A C 1
ATOM 750 O O . HIS A 1 102 ? -3.366 -7.563 -18.294 1.00 43.69 102 HIS A O 1
ATOM 756 N N . LEU A 1 103 ? -3.667 -5.358 -18.586 1.00 43.94 103 LEU A N 1
ATOM 757 C CA . LEU A 1 103 ? -4.790 -5.203 -17.649 1.00 43.94 103 LEU A CA 1
ATOM 758 C C . LEU A 1 103 ? -6.043 -4.596 -18.314 1.00 43.94 103 LEU A C 1
ATOM 760 O O . LEU A 1 103 ? -6.970 -4.197 -17.609 1.00 43.94 103 LEU A O 1
ATOM 764 N N . GLY A 1 104 ? -6.074 -4.564 -19.651 1.00 33.81 104 GLY A N 1
ATOM 765 C CA . GLY A 1 104 ? -7.201 -4.158 -20.494 1.00 33.81 104 GLY A CA 1
ATOM 766 C C . GLY A 1 104 ? -6.984 -4.600 -21.931 1.00 33.81 104 GLY A C 1
ATOM 767 O O . GLY A 1 104 ? -5.988 -4.126 -22.517 1.00 33.81 104 GLY A O 1
#

Organism: Microctonus hyperodae (NCBI:txid165561)

Foldseek 3Di:
DKDFLAKFDPDPPPPVCPALEIETEIEFAQAQAPVRPHGDPVRVVVVVVVVVVQVVVQVVCPPHRRYDYHYAHQNNDPVSVVVSSVVVVVVCVVPGPDGPPVVD

pLDDT: mean 73.02, std 17.41, range [33.81, 93.25]

Secondary structure (DSSP, 8-state):
--EEEEEEB--S-TTS-SS-EEEEEEEE-SBSSTTS-SB-HHHHHHHHHHHHHHHHHHHH-SSSPEEEEEEEE-TTSHHHHHHHHHHHHHHHHTT-SB--TT--